Protein AF-Q03G42-F1 (afdb_monomer)

Structure (mmCIF, N/CA/C/O backbone):
data_AF-Q03G42-F1
#
_entry.id   AF-Q03G42-F1
#
loop_
_atom_site.group_PDB
_atom_site.id
_atom_site.type_symbol
_atom_site.label_atom_id
_atom_site.label_alt_id
_atom_site.label_comp_id
_atom_site.label_asym_id
_atom_site.label_entity_id
_atom_site.label_seq_id
_atom_site.pdbx_PDB_ins_code
_atom_site.Cartn_x
_atom_site.Cartn_y
_atom_site.Cartn_z
_atom_site.occupancy
_atom_site.B_iso_or_equiv
_atom_site.auth_seq_id
_atom_site.auth_comp_id
_atom_site.auth_asym_id
_atom_site.auth_atom_id
_atom_site.pdbx_PDB_model_num
ATOM 1 N N . MET A 1 1 ? -12.871 -4.864 8.314 1.00 57.81 1 MET A N 1
ATOM 2 C CA . MET A 1 1 ? -11.605 -4.129 8.064 1.00 57.81 1 MET A CA 1
ATOM 3 C C . MET A 1 1 ? -10.682 -4.856 7.088 1.00 57.81 1 MET A C 1
ATOM 5 O O . MET A 1 1 ? -10.183 -4.209 6.180 1.00 57.81 1 MET A O 1
ATOM 9 N N . PHE A 1 2 ? -10.530 -6.182 7.193 1.00 58.16 2 PHE A N 1
ATOM 10 C CA . PHE A 1 2 ? -9.646 -6.980 6.325 1.00 58.16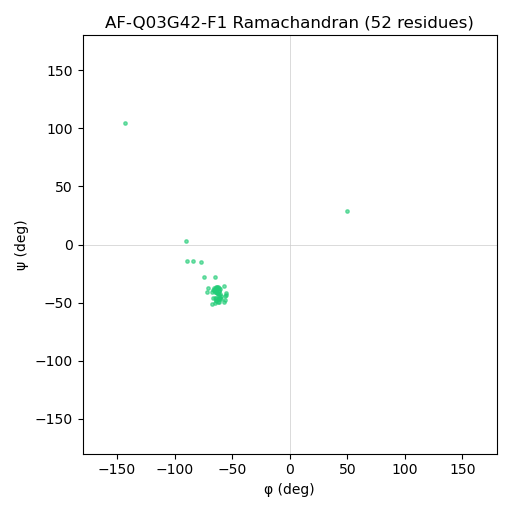 2 PHE A CA 1
ATOM 11 C C . PHE A 1 2 ? -9.915 -6.835 4.809 1.00 58.16 2 PHE A C 1
ATOM 13 O O . PHE A 1 2 ? -8.985 -6.674 4.027 1.00 58.16 2 PHE A O 1
ATOM 20 N N . TYR A 1 3 ? -11.187 -6.804 4.393 1.00 57.38 3 TYR A N 1
ATOM 21 C CA . TYR A 1 3 ? -11.566 -6.682 2.975 1.00 57.38 3 TYR A CA 1
ATOM 22 C C . TYR A 1 3 ? -11.170 -5.331 2.347 1.00 57.38 3 TYR A C 1
ATOM 24 O O . TYR A 1 3 ? -10.736 -5.285 1.201 1.00 57.38 3 TYR A O 1
ATOM 32 N N . LEU A 1 4 ? -11.268 -4.234 3.110 1.00 60.38 4 LEU A N 1
ATOM 33 C CA . LEU A 1 4 ? -10.851 -2.897 2.665 1.00 60.38 4 LEU A CA 1
ATOM 34 C C . LEU A 1 4 ? -9.326 -2.790 2.563 1.00 60.38 4 LEU A C 1
ATOM 36 O O . LEU A 1 4 ? -8.818 -2.174 1.631 1.00 60.38 4 LEU A O 1
ATOM 40 N N . TRP A 1 5 ? -8.605 -3.423 3.492 1.00 63.75 5 TRP A N 1
ATOM 41 C CA . TRP A 1 5 ? -7.144 -3.484 3.472 1.00 63.75 5 TRP A CA 1
ATOM 42 C C . TRP A 1 5 ? -6.634 -4.251 2.243 1.00 63.75 5 TRP A C 1
ATOM 44 O O . TRP A 1 5 ? -5.804 -3.736 1.497 1.00 63.75 5 TRP A O 1
ATOM 54 N N . TYR A 1 6 ? -7.213 -5.426 1.964 1.00 63.47 6 TYR A N 1
ATOM 55 C CA . TYR A 1 6 ? -6.873 -6.231 0.787 1.00 63.47 6 TYR A CA 1
ATOM 56 C C . TYR A 1 6 ? -7.157 -5.486 -0.525 1.00 63.47 6 TYR A C 1
ATOM 58 O O . TYR A 1 6 ? -6.302 -5.433 -1.406 1.00 63.47 6 TYR A O 1
ATOM 66 N N . PHE A 1 7 ? -8.329 -4.850 -0.639 1.00 64.56 7 PHE A N 1
ATOM 67 C CA . PHE A 1 7 ? -8.698 -4.097 -1.840 1.00 64.56 7 PHE A CA 1
ATOM 68 C C . PHE A 1 7 ? -7.756 -2.912 -2.084 1.00 64.56 7 PHE A C 1
ATOM 70 O O . PHE A 1 7 ? -7.374 -2.644 -3.220 1.00 64.56 7 PHE A O 1
ATOM 77 N N . SER A 1 8 ? -7.333 -2.227 -1.020 1.00 72.56 8 SER A N 1
ATOM 78 C CA . SER A 1 8 ? -6.443 -1.076 -1.145 1.00 72.56 8 SER A CA 1
ATOM 79 C C . SER A 1 8 ? -5.019 -1.477 -1.539 1.00 72.56 8 SER A C 1
ATOM 81 O O . SER A 1 8 ? -4.448 -0.856 -2.429 1.00 72.56 8 SER A O 1
ATOM 83 N N . ILE A 1 9 ? -4.475 -2.565 -0.986 1.00 78.31 9 ILE A N 1
ATOM 84 C CA . ILE A 1 9 ? -3.148 -3.075 -1.368 1.00 78.31 9 ILE A CA 1
ATOM 85 C C . ILE A 1 9 ? -3.088 -3.495 -2.839 1.00 78.31 9 ILE A C 1
ATOM 87 O O . ILE A 1 9 ? -2.121 -3.176 -3.529 1.00 78.31 9 ILE A O 1
ATOM 91 N N . VAL A 1 10 ? -4.130 -4.159 -3.346 1.00 81.50 10 VAL A N 1
ATOM 92 C CA . VAL A 1 10 ? -4.183 -4.576 -4.757 1.00 81.50 10 VAL A CA 1
ATOM 93 C C . VAL A 1 10 ? -4.202 -3.357 -5.685 1.00 81.50 10 VAL A C 1
ATOM 95 O O . VAL A 1 10 ? -3.524 -3.358 -6.711 1.00 81.50 10 VAL A O 1
ATOM 98 N N . VAL A 1 11 ? -4.900 -2.284 -5.299 1.00 86.81 11 VAL A N 1
ATOM 99 C CA . VAL A 1 11 ? -4.913 -1.021 -6.058 1.00 86.81 11 VAL A CA 1
ATOM 100 C C . VAL A 1 11 ? -3.519 -0.396 -6.145 1.00 86.81 11 VAL A C 1
ATOM 102 O O . VAL A 1 11 ? -3.169 0.138 -7.193 1.00 86.81 11 VAL A O 1
ATOM 105 N N . TRP A 1 12 ? -2.699 -0.496 -5.095 1.00 88.25 12 TRP A N 1
ATOM 106 C CA . TRP A 1 12 ? -1.345 0.072 -5.081 1.00 88.25 12 TRP A CA 1
ATOM 107 C C . TRP A 1 12 ? -0.308 -0.736 -5.860 1.00 88.25 12 TRP A C 1
ATOM 109 O O . TRP A 1 12 ? 0.738 -0.195 -6.215 1.00 88.25 12 TRP A O 1
ATOM 119 N N . MET A 1 13 ? -0.606 -1.986 -6.213 1.00 88.81 13 MET A N 1
ATOM 120 C CA . MET A 1 13 ? 0.306 -2.826 -6.990 1.00 88.81 13 MET A CA 1
ATOM 121 C C . MET A 1 13 ? 0.597 -2.238 -8.382 1.00 88.81 13 MET A C 1
ATOM 123 O O . MET A 1 13 ? 1.750 -2.205 -8.808 1.00 88.81 13 MET A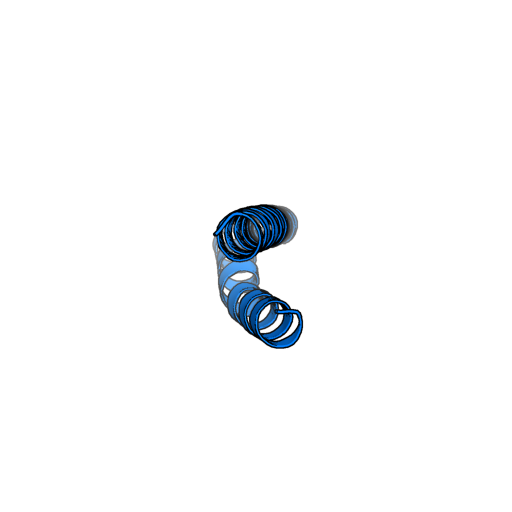 O 1
ATOM 127 N N . ILE A 1 14 ? -0.424 -1.725 -9.079 1.00 91.19 14 ILE A N 1
ATOM 128 C CA . ILE A 1 14 ? -0.272 -1.158 -10.430 1.00 91.19 14 ILE A CA 1
ATOM 129 C C . ILE A 1 14 ? 0.564 0.140 -10.415 1.00 91.19 14 ILE A C 1
ATOM 131 O O . ILE A 1 14 ? 1.544 0.206 -11.160 1.00 91.19 14 ILE A O 1
ATOM 135 N N . PRO A 1 15 ? 0.270 1.150 -9.569 1.00 91.69 15 PRO A N 1
ATOM 136 C CA . PRO A 1 15 ? 1.110 2.339 -9.426 1.00 91.69 15 PRO A CA 1
ATOM 137 C C . PRO A 1 15 ? 2.561 2.013 -9.070 1.00 91.69 15 PRO A C 1
ATOM 139 O O . PRO A 1 15 ? 3.477 2.581 -9.657 1.00 91.69 15 PRO A O 1
ATOM 142 N N . SER A 1 16 ? 2.790 1.077 -8.148 1.00 91.56 16 SER A N 1
ATOM 143 C CA . SER A 1 16 ? 4.140 0.678 -7.748 1.00 91.56 16 SER A CA 1
ATOM 144 C C . SER A 1 16 ? 4.925 0.033 -8.888 1.00 91.56 16 SER A C 1
ATOM 146 O O . SER A 1 16 ? 6.103 0.341 -9.073 1.00 91.56 16 SER A O 1
ATOM 148 N N . LEU A 1 17 ? 4.273 -0.805 -9.699 1.00 91.62 17 LEU A N 1
ATOM 149 C CA . LEU A 1 17 ? 4.873 -1.362 -10.912 1.00 91.62 17 LEU A CA 1
ATOM 150 C C . LEU A 1 17 ? 5.174 -0.275 -11.951 1.00 91.62 17 LEU A C 1
ATOM 152 O O . LEU A 1 17 ? 6.251 -0.295 -12.541 1.00 91.62 17 LEU A O 1
ATOM 156 N N . LEU A 1 18 ? 4.276 0.697 -12.140 1.00 94.44 18 LEU A N 1
ATOM 157 C CA . LEU A 1 18 ? 4.492 1.828 -13.051 1.00 94.44 18 LEU A CA 1
ATOM 158 C C . LEU A 1 18 ? 5.667 2.709 -12.610 1.00 94.44 18 LEU A C 1
ATOM 160 O O . LEU A 1 18 ? 6.481 3.097 -13.444 1.00 94.44 18 LEU A O 1
ATOM 164 N N . ILE A 1 19 ? 5.796 2.983 -11.310 1.00 93.50 19 ILE A N 1
ATOM 165 C CA . ILE A 1 19 ? 6.935 3.723 -10.750 1.00 93.50 19 ILE A CA 1
ATOM 166 C C . ILE A 1 19 ? 8.230 2.933 -10.959 1.00 93.50 19 ILE A C 1
ATOM 168 O O . ILE A 1 19 ? 9.229 3.496 -11.408 1.00 93.50 19 ILE A O 1
ATOM 172 N N . GLY A 1 20 ? 8.225 1.627 -10.681 1.00 94.31 20 GLY A N 1
ATOM 173 C CA . GLY A 1 20 ? 9.387 0.768 -10.913 1.00 94.31 20 GLY A CA 1
ATOM 174 C C . GLY A 1 20 ? 9.795 0.712 -12.388 1.00 94.31 20 GLY A C 1
ATOM 175 O O . GLY A 1 20 ? 10.979 0.787 -12.706 1.00 94.31 20 GLY A O 1
ATOM 176 N N . TYR A 1 21 ? 8.818 0.659 -13.294 1.00 93.69 21 TYR A N 1
ATOM 177 C CA . TYR A 1 21 ? 9.050 0.716 -14.735 1.00 93.69 21 TYR A CA 1
ATOM 178 C C . TYR A 1 21 ? 9.633 2.066 -15.168 1.00 93.69 21 TYR A C 1
ATOM 180 O O . TYR A 1 21 ? 10.671 2.099 -15.824 1.00 93.69 21 TYR A O 1
ATOM 188 N N . GLY A 1 22 ? 9.020 3.180 -14.756 1.00 94.94 22 GLY A N 1
ATOM 189 C CA . GLY A 1 22 ? 9.472 4.529 -15.115 1.00 94.94 22 GLY A CA 1
ATOM 190 C C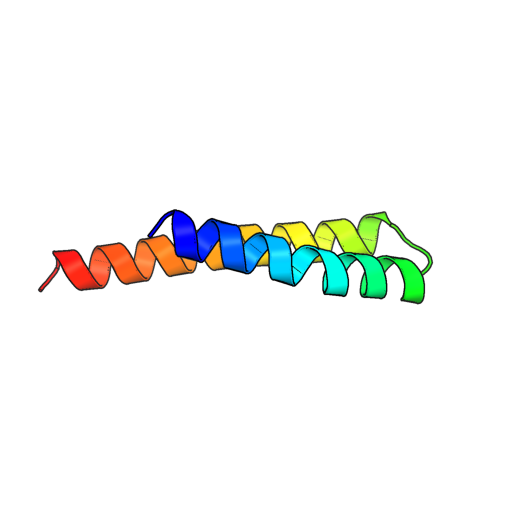 . GLY A 1 22 ? 10.844 4.892 -14.543 1.00 94.94 22 GLY A C 1
ATOM 191 O O . GLY A 1 22 ? 11.578 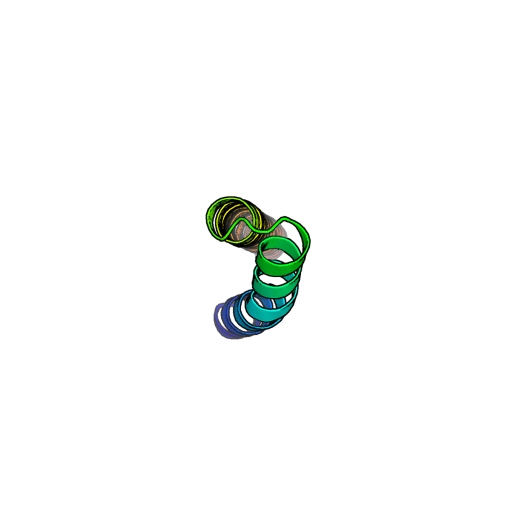5.672 -15.139 1.00 94.94 22 GLY A O 1
ATOM 192 N N . THR A 1 23 ? 11.220 4.297 -13.412 1.00 95.25 23 THR A N 1
ATOM 193 C CA . THR A 1 23 ? 12.553 4.458 -12.808 1.00 95.25 23 THR A CA 1
ATOM 194 C C . THR A 1 23 ? 13.565 3.417 -13.292 1.00 95.25 23 THR A C 1
ATOM 196 O O . THR A 1 23 ? 14.697 3.407 -12.812 1.00 95.25 23 THR A O 1
ATOM 199 N N . HIS A 1 24 ? 13.173 2.535 -14.223 1.00 93.94 24 HIS A N 1
ATOM 200 C CA . HIS A 1 24 ? 13.967 1.391 -14.685 1.00 93.94 24 HIS A CA 1
ATOM 201 C C . HIS A 1 24 ? 14.531 0.535 -13.536 1.00 93.94 24 HIS A C 1
ATOM 203 O O . HIS A 1 24 ? 15.582 -0.093 -13.659 1.00 93.94 24 HIS A O 1
ATOM 209 N N . SER A 1 25 ? 13.831 0.503 -12.402 1.00 93.56 25 SER A N 1
ATOM 210 C CA . SER A 1 25 ? 14.264 -0.174 -11.189 1.00 93.56 25 SER A CA 1
ATOM 211 C C . SER A 1 25 ? 13.075 -0.801 -10.482 1.00 93.56 25 SER A C 1
ATOM 213 O O . SER A 1 25 ? 12.291 -0.146 -9.793 1.00 93.56 25 SER A O 1
ATOM 215 N N . PHE A 1 26 ? 12.977 -2.124 -10.600 1.00 90.62 26 PHE A N 1
ATOM 216 C CA . PHE A 1 26 ? 11.965 -2.902 -9.892 1.00 90.62 26 PHE A CA 1
ATOM 217 C C . PHE A 1 26 ? 12.040 -2.694 -8.370 1.00 90.62 26 PHE A C 1
ATOM 219 O O . PHE A 1 26 ? 11.013 -2.603 -7.701 1.00 90.62 26 PHE A O 1
ATOM 226 N N . MET A 1 27 ? 13.254 -2.537 -7.830 1.00 94.38 27 MET A N 1
ATOM 227 C CA . MET A 1 27 ? 13.477 -2.322 -6.401 1.00 94.38 27 MET A CA 1
ATOM 228 C C . MET A 1 27 ? 12.806 -1.038 -5.899 1.00 94.38 27 MET A C 1
ATOM 230 O O . MET A 1 27 ? 12.200 -1.049 -4.832 1.00 94.38 27 MET A O 1
ATOM 234 N N . ILE A 1 28 ? 12.846 0.046 -6.683 1.00 93.56 28 ILE A N 1
ATOM 235 C CA . ILE A 1 28 ? 12.187 1.308 -6.317 1.00 93.56 28 ILE A CA 1
ATOM 236 C C . ILE A 1 28 ? 10.669 1.114 -6.258 1.00 93.56 28 ILE A C 1
ATOM 238 O O . ILE A 1 28 ? 10.043 1.494 -5.268 1.00 93.56 28 ILE A O 1
ATOM 242 N N . GLY A 1 29 ? 10.084 0.460 -7.266 1.00 92.25 29 GLY A N 1
ATOM 243 C CA . GLY A 1 29 ? 8.655 0.137 -7.276 1.00 92.25 29 GLY A CA 1
ATOM 244 C C . GLY A 1 29 ? 8.223 -0.680 -6.053 1.00 92.25 29 GLY A C 1
ATOM 245 O O . GLY A 1 29 ? 7.231 -0.350 -5.400 1.00 92.25 29 GLY A O 1
ATOM 246 N N . MET A 1 30 ? 9.014 -1.689 -5.681 1.00 92.31 30 MET A N 1
ATOM 247 C CA . MET A 1 30 ? 8.759 -2.520 -4.500 1.00 92.31 30 MET A CA 1
ATOM 248 C C . MET A 1 30 ? 8.893 -1.749 -3.181 1.00 92.31 30 MET A C 1
ATOM 250 O O . MET A 1 30 ? 8.064 -1.933 -2.290 1.00 92.31 30 MET A O 1
ATOM 254 N N . CYS A 1 31 ? 9.872 -0.848 -3.052 1.00 94.06 31 CYS A N 1
ATOM 255 C CA . CYS A 1 31 ? 9.993 0.012 -1.871 1.00 94.06 31 CYS A CA 1
ATOM 256 C C . CYS A 1 31 ? 8.760 0.908 -1.694 1.00 94.06 31 CYS A C 1
ATOM 258 O O . CYS A 1 31 ? 8.243 1.035 -0.581 1.00 94.06 31 CYS A O 1
ATOM 260 N N . PHE A 1 32 ? 8.250 1.486 -2.786 1.00 92.19 32 PHE A N 1
ATOM 261 C CA . PHE A 1 32 ? 7.007 2.260 -2.758 1.00 92.19 32 PHE A CA 1
ATOM 262 C C . PHE A 1 32 ? 5.818 1.399 -2.333 1.00 92.19 32 PHE A C 1
ATOM 264 O O . PHE A 1 32 ? 5.065 1.794 -1.444 1.00 92.19 32 PHE A O 1
ATOM 271 N N . PHE A 1 33 ? 5.679 0.207 -2.917 1.00 92.56 33 PHE A N 1
ATOM 272 C CA . PHE A 1 33 ? 4.605 -0.724 -2.572 1.00 92.56 33 PHE A CA 1
ATOM 273 C C . PHE A 1 33 ? 4.604 -1.073 -1.079 1.00 92.56 33 PHE A C 1
ATOM 275 O O . PHE A 1 33 ? 3.583 -0.959 -0.400 1.00 92.56 33 PHE A O 1
ATOM 282 N N . MET A 1 34 ? 5.771 -1.439 -0.547 1.00 92.25 34 MET A N 1
ATOM 283 C CA . MET A 1 34 ? 5.922 -1.837 0.850 1.00 92.25 34 MET A CA 1
ATOM 284 C C . MET A 1 34 ? 5.656 -0.679 1.814 1.00 92.25 34 MET A C 1
ATOM 286 O O . MET A 1 34 ? 5.000 -0.868 2.838 1.00 92.25 34 MET A O 1
ATOM 290 N N . THR A 1 35 ? 6.096 0.531 1.464 1.00 92.12 35 THR A N 1
ATOM 291 C CA . THR A 1 35 ? 5.838 1.740 2.259 1.00 92.12 35 THR A C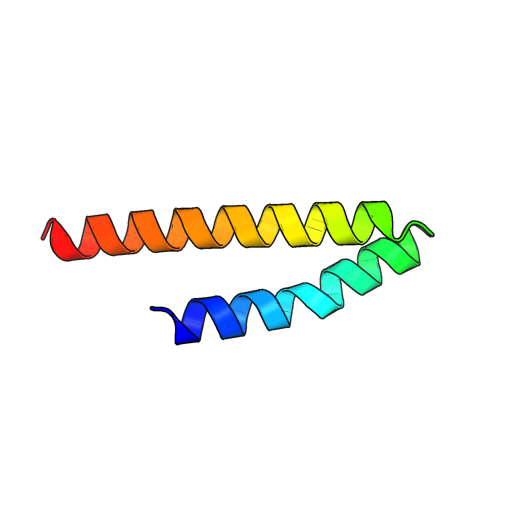A 1
ATOM 292 C C . THR A 1 35 ? 4.340 2.002 2.393 1.00 92.12 35 THR A C 1
ATOM 294 O O . THR A 1 35 ? 3.843 2.229 3.497 1.00 92.12 35 THR A O 1
ATOM 297 N N . VAL A 1 36 ? 3.597 1.913 1.286 1.00 90.38 36 VAL A N 1
ATOM 298 C CA . VAL A 1 36 ? 2.147 2.129 1.301 1.00 90.38 36 VAL A CA 1
ATOM 299 C C . VAL A 1 36 ? 1.425 1.027 2.079 1.00 90.38 36 VAL A C 1
ATOM 301 O O . VAL A 1 36 ? 0.536 1.331 2.873 1.00 90.38 36 VAL A O 1
ATOM 304 N N . ALA A 1 37 ? 1.830 -0.236 1.925 1.00 89.25 37 ALA A N 1
ATOM 305 C CA . ALA A 1 37 ? 1.247 -1.350 2.673 1.00 89.25 37 ALA A CA 1
ATOM 306 C C . ALA A 1 37 ? 1.414 -1.181 4.196 1.00 89.25 37 ALA A C 1
ATOM 308 O O . ALA A 1 37 ? 0.459 -1.359 4.960 1.00 89.25 37 ALA A O 1
ATOM 309 N N . ILE A 1 38 ? 2.607 -0.779 4.649 1.00 90.25 38 ILE A N 1
ATOM 310 C CA . ILE A 1 38 ? 2.875 -0.487 6.065 1.00 90.25 38 ILE A CA 1
ATOM 311 C C . ILE A 1 38 ? 2.001 0.679 6.534 1.00 90.25 38 ILE A C 1
ATOM 313 O O . ILE A 1 38 ? 1.308 0.557 7.545 1.00 90.25 38 ILE A O 1
ATOM 317 N N . TRP A 1 39 ? 1.978 1.781 5.780 1.00 89.31 39 TRP A N 1
ATOM 318 C CA . TRP A 1 39 ? 1.178 2.963 6.109 1.00 89.31 39 TRP A CA 1
ATOM 319 C C . TRP A 1 39 ? -0.308 2.633 6.277 1.00 89.31 39 TRP A C 1
ATOM 321 O O . TRP A 1 39 ? -0.929 2.997 7.275 1.00 89.31 39 TRP A O 1
ATOM 331 N N . GLN A 1 40 ? -0.884 1.884 5.338 1.00 86.38 40 GLN A N 1
ATOM 332 C CA . GLN A 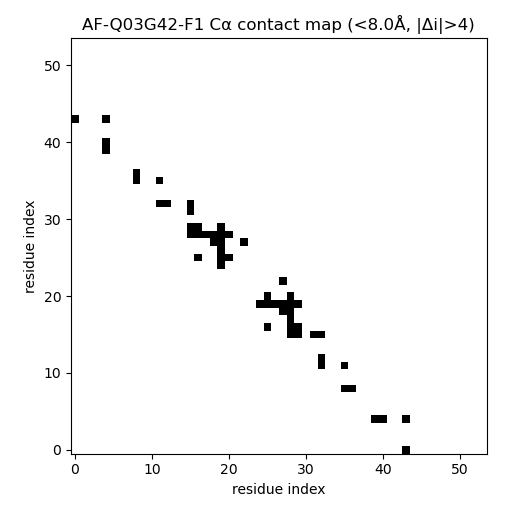1 40 ? -2.289 1.481 5.397 1.00 86.38 40 GLN A CA 1
ATOM 333 C C . GLN A 1 40 ? -2.596 0.579 6.588 1.00 86.38 40 GLN A C 1
ATOM 335 O O . GLN A 1 40 ? -3.660 0.704 7.197 1.00 86.38 40 GLN A O 1
ATOM 340 N N . THR A 1 41 ? -1.665 -0.304 6.943 1.00 85.25 41 THR A N 1
ATOM 341 C CA . THR A 1 41 ? -1.796 -1.159 8.126 1.00 85.25 41 THR A CA 1
ATOM 342 C C . THR A 1 41 ? -1.893 -0.309 9.389 1.00 85.25 41 THR A C 1
ATOM 344 O O . THR A 1 41 ? -2.853 -0.454 10.144 1.00 85.25 41 THR A O 1
ATOM 347 N N . TRP A 1 42 ? -0.990 0.657 9.569 1.00 87.38 42 TRP A N 1
ATOM 348 C CA . TRP A 1 42 ? -1.035 1.574 10.710 1.00 87.38 42 TRP A CA 1
ATOM 349 C C . TRP A 1 42 ? -2.307 2.420 10.747 1.00 87.38 42 TRP A C 1
ATOM 351 O O . TRP A 1 42 ? -2.951 2.503 11.790 1.00 87.38 42 TRP A O 1
ATOM 361 N N . MET A 1 43 ? -2.731 2.977 9.610 1.00 86.19 43 MET A N 1
ATOM 362 C CA . MET A 1 43 ? -3.983 3.736 9.538 1.00 86.19 43 MET A CA 1
ATOM 363 C C . ME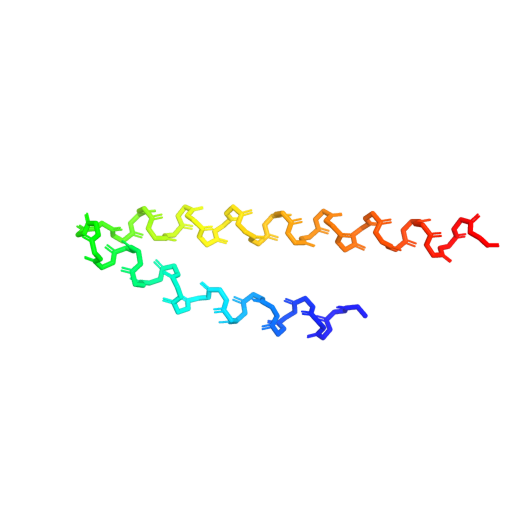T A 1 43 ? -5.196 2.879 9.910 1.00 86.19 43 MET A C 1
ATOM 365 O O . MET A 1 43 ? -6.095 3.355 10.599 1.00 86.19 43 MET A O 1
ATOM 369 N N . SER A 1 44 ? -5.219 1.606 9.504 1.00 84.19 44 SER A N 1
ATOM 370 C CA . SER A 1 44 ? -6.305 0.692 9.869 1.00 84.19 44 SER A CA 1
ATOM 371 C C . SER A 1 44 ? -6.355 0.410 11.373 1.00 84.19 44 SER A C 1
ATOM 373 O O . SER A 1 44 ? -7.445 0.385 11.942 1.00 84.19 44 SER A O 1
ATOM 375 N N . VAL A 1 45 ? -5.191 0.283 12.022 1.00 85.19 45 VAL A N 1
ATOM 376 C CA . VAL A 1 45 ? -5.074 0.111 13.477 1.00 85.19 45 VAL A CA 1
ATOM 377 C C . VAL A 1 45 ? -5.542 1.367 14.206 1.00 85.19 45 VAL A C 1
ATOM 379 O O . VAL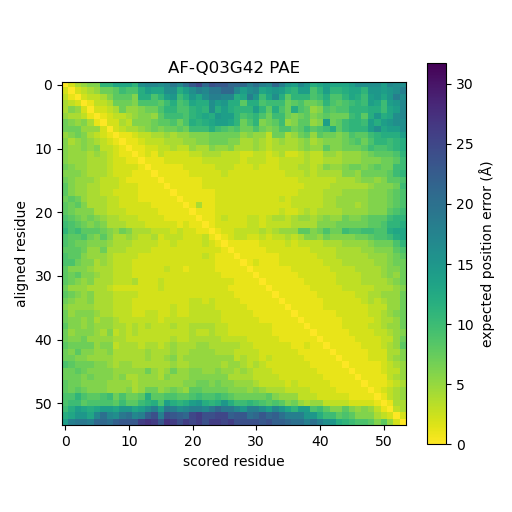 A 1 45 ? -6.344 1.266 15.125 1.00 85.19 45 VAL A O 1
ATOM 382 N N . ILE A 1 46 ? -5.113 2.554 13.770 1.00 87.12 46 ILE A N 1
ATOM 383 C CA . ILE A 1 46 ? -5.545 3.827 14.370 1.00 87.12 46 ILE A CA 1
ATOM 384 C C . ILE A 1 46 ? -7.067 3.978 14.270 1.00 87.12 46 ILE A C 1
ATOM 386 O O . ILE A 1 46 ? -7.723 4.281 15.261 1.00 87.12 46 ILE A O 1
ATOM 390 N N . VAL A 1 47 ? -7.648 3.722 13.094 1.00 86.25 47 VAL A N 1
ATOM 391 C CA . VAL A 1 47 ? -9.106 3.800 12.894 1.00 86.25 47 VAL A CA 1
ATOM 392 C C . VAL A 1 47 ? -9.849 2.780 13.757 1.00 86.25 47 VAL A C 1
ATOM 394 O O . VAL A 1 47 ? -10.938 3.077 14.239 1.00 86.25 47 VAL A O 1
ATOM 397 N N . TYR A 1 48 ? -9.289 1.586 13.944 1.00 83.69 48 TYR A N 1
ATOM 398 C CA . TYR A 1 48 ? -9.856 0.581 14.838 1.00 83.69 48 TYR A CA 1
ATOM 399 C C . TYR A 1 48 ? -9.852 1.047 16.296 1.00 83.69 48 TYR A C 1
ATOM 401 O O . TYR A 1 48 ? -10.904 1.032 16.926 1.00 83.69 48 TYR A O 1
ATOM 409 N N . LEU A 1 49 ? -8.721 1.559 16.786 1.00 84.94 49 LEU A N 1
ATOM 410 C CA . LEU A 1 49 ? -8.594 2.083 18.149 1.00 84.94 49 LEU A CA 1
ATOM 411 C C . LEU A 1 49 ? -9.526 3.272 18.415 1.00 84.94 49 LEU A C 1
ATOM 413 O O . LEU A 1 49 ? -10.091 3.365 19.496 1.00 84.94 49 LEU A O 1
ATOM 417 N N . ILE A 1 50 ? -9.721 4.158 17.432 1.00 86.44 50 ILE A N 1
ATOM 418 C CA . ILE A 1 50 ? -10.682 5.266 17.546 1.00 86.44 50 ILE A CA 1
ATOM 419 C C . ILE A 1 50 ? -12.116 4.733 17.664 1.00 86.44 50 ILE A C 1
ATOM 421 O O . ILE A 1 50 ? -12.887 5.248 18.458 1.00 86.44 50 ILE A O 1
ATOM 425 N N . LYS A 1 51 ? -12.479 3.695 16.897 1.00 80.81 51 LYS A N 1
ATOM 426 C CA . LYS A 1 51 ? -13.839 3.133 16.902 1.00 80.81 51 LYS A CA 1
ATOM 427 C C . LYS A 1 51 ? -14.184 2.299 18.134 1.00 80.81 51 LYS A C 1
ATOM 429 O O . LYS A 1 51 ? -15.363 2.170 18.423 1.00 80.81 51 LYS A O 1
ATOM 434 N N . GLU A 1 52 ? -13.203 1.675 18.782 1.00 72.38 52 GLU A N 1
ATOM 435 C CA . GLU A 1 52 ? -13.413 0.943 20.044 1.00 72.38 52 GLU A CA 1
ATOM 436 C C . GLU A 1 52 ? -13.243 1.822 21.289 1.00 72.38 52 GLU A C 1
ATOM 438 O O . GLU A 1 52 ? -13.603 1.398 22.384 1.00 72.38 52 GLU A O 1
ATOM 443 N N . GLY A 1 53 ? -12.658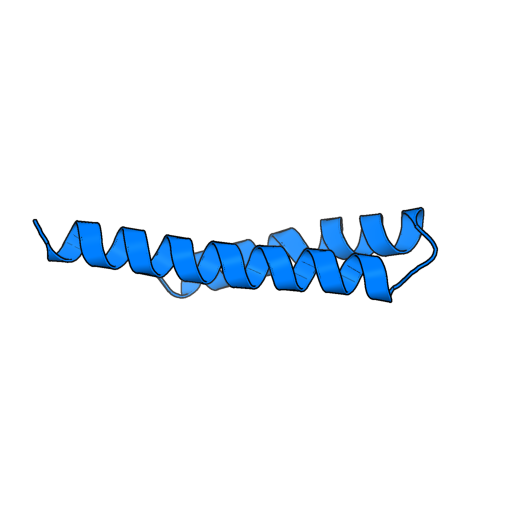 3.013 21.137 1.00 58.81 53 GLY A N 1
ATOM 444 C CA . GLY A 1 53 ? -12.487 3.980 22.220 1.00 58.81 53 GLY A CA 1
ATOM 445 C C . GLY A 1 53 ? -13.703 4.878 22.482 1.00 58.81 53 GLY A C 1
ATOM 446 O O . GLY A 1 53 ? -13.721 5.524 23.529 1.00 58.81 53 GLY A O 1
ATOM 447 N N . ASP A 1 54 ? -14.672 4.915 21.559 1.00 49.56 54 ASP A N 1
ATOM 448 C CA . ASP A 1 54 ? -16.012 5.520 21.714 1.00 49.56 54 ASP A CA 1
ATOM 449 C C . ASP A 1 54 ? -17.014 4.505 22.297 1.00 49.56 54 ASP A C 1
ATOM 451 O O . ASP A 1 54 ? -17.863 4.915 23.124 1.00 49.56 54 ASP A O 1
#

Mean predicted aligned error: 5.41 Å

Foldseek 3Di:
DVVVLVVVLVVLLVVLVVVCVVVVHNVSSVVSSVVVSVVSVVVVVVVVCVVVVD

Radius of gyration: 13.67 Å; Cα contacts (8 Å, |Δi|>4): 28; chains: 1; bounding box: 30×12×37 Å

Organism: Pediococcus pentosaceus (strain ATCC 25745 / CCUG 21536 / LMG 10740 / 183-1w) (NCBI:txid278197)

Secondary structure (DSSP, 8-state):
-HHHHHHHHHHHHHHHHHHHHHTT-HHHHHHHHHHHHHHHHHHHHHHHHHHHH-

Sequence (54 aa):
MFYLWYFSIVVWMIPSLLIGYGTHSFMIGMCFFMTVAIWQTWMSVIVYLIKEGD

Solvent-accessible surface area (backbone atoms only — not comparable to full-atom values): 2975 Å² total; per-residue (Å²): 112,67,69,62,53,54,56,51,50,60,62,42,51,57,58,18,50,49,49,5,57,77,66,77,29,64,66,59,10,50,53,52,39,52,51,52,51,52,50,52,52,53,52,52,51,53,54,47,53,57,65,73,71,110

pLDDT: mean 83.92, std 12.18, range [49.56, 95.25]